Protein AF-A0A428JRS3-F1 (afdb_monomer)

Sequence (156 aa):
MFLLGVPNDGSFLEQNSHLTSLILRKINLWPTRAISGLIDKRSNGIKDLRHARLVDADWQSEHADDLFPPRTVVPPLPGVRYHILVGSLLKSATSALHDYFGDGLVGAGSARGRVFQDPASPPELLISTHVYAKLHHGTLLSSPEVYQYLRERIGV

Mean predicted aligned error: 10.74 Å

Radius of gyration: 16.76 Å; Cα contacts (8 Å, |Δi|>4): 231; chains: 1; bounding box: 44×31×41 Å

Structure (mmCIF, N/CA/C/O backbone):
data_AF-A0A428JRS3-F1
#
_entry.id   AF-A0A428JRS3-F1
#
loop_
_atom_site.group_PDB
_atom_site.id
_atom_site.type_symbol
_atom_site.label_atom_id
_atom_site.label_alt_id
_atom_site.label_comp_id
_atom_site.label_asym_id
_atom_site.label_entity_id
_atom_site.label_seq_id
_atom_site.pdbx_PDB_ins_code
_atom_site.Cartn_x
_atom_site.Cartn_y
_atom_site.Cartn_z
_atom_site.occupancy
_atom_site.B_iso_or_equiv
_atom_site.auth_seq_id
_atom_site.auth_comp_id
_atom_site.auth_asym_id
_atom_site.auth_atom_id
_atom_site.pdbx_PDB_model_num
ATOM 1 N N . MET A 1 1 ? -9.680 -6.117 -3.776 1.00 92.62 1 MET A N 1
ATOM 2 C CA . MET A 1 1 ? -8.301 -6.271 -3.273 1.00 92.62 1 MET A CA 1
ATOM 3 C C . MET A 1 1 ? -8.080 -5.314 -2.114 1.00 92.62 1 MET A C 1
ATOM 5 O O . MET A 1 1 ? -8.454 -4.152 -2.229 1.00 92.62 1 MET A O 1
ATOM 9 N N . PHE A 1 2 ? -7.510 -5.795 -1.010 1.00 93.06 2 PHE A N 1
ATOM 10 C CA . PHE A 1 2 ? -7.194 -4.983 0.168 1.00 93.06 2 PHE A CA 1
ATOM 11 C C . PHE A 1 2 ? -5.678 -4.914 0.344 1.00 93.06 2 PHE A C 1
ATOM 13 O O . PHE A 1 2 ? -5.014 -5.946 0.320 1.00 93.06 2 PHE A O 1
ATOM 20 N N . LEU A 1 3 ? -5.148 -3.705 0.511 1.00 90.94 3 LEU A N 1
ATOM 21 C CA . LEU A 1 3 ? -3.736 -3.436 0.757 1.00 90.94 3 LEU A CA 1
ATOM 22 C C . LEU A 1 3 ? -3.636 -2.793 2.134 1.00 90.94 3 LEU A C 1
ATOM 24 O O . LEU A 1 3 ? -4.068 -1.658 2.316 1.00 90.94 3 LEU A O 1
ATOM 28 N N . LEU A 1 4 ? -3.108 -3.533 3.105 1.00 88.12 4 LEU A N 1
ATOM 29 C CA . LEU A 1 4 ? -3.056 -3.119 4.504 1.00 88.12 4 LEU A CA 1
ATOM 30 C C . LEU A 1 4 ? -1.606 -2.859 4.915 1.00 88.12 4 LEU A C 1
ATOM 32 O O . LEU A 1 4 ? -0.818 -3.795 5.001 1.00 88.12 4 LEU A O 1
ATOM 36 N N . GLY A 1 5 ? -1.246 -1.588 5.115 1.00 78.56 5 GLY A N 1
ATOM 37 C CA . GLY A 1 5 ? 0.120 -1.197 5.489 1.00 78.56 5 GLY A CA 1
ATOM 38 C C . GLY A 1 5 ? 1.192 -1.554 4.447 1.00 78.56 5 GLY A C 1
ATOM 39 O O . GLY A 1 5 ? 2.359 -1.698 4.796 1.00 78.56 5 GLY A O 1
ATOM 40 N N . VAL A 1 6 ? 0.815 -1.734 3.177 1.00 82.44 6 VAL A N 1
ATOM 41 C CA . VAL A 1 6 ? 1.735 -2.157 2.107 1.00 82.44 6 VAL A CA 1
ATOM 42 C C . VAL A 1 6 ? 2.614 -0.979 1.664 1.00 82.44 6 VAL A C 1
ATOM 44 O O . VAL A 1 6 ? 2.064 0.073 1.345 1.00 82.44 6 VAL A O 1
ATOM 47 N N . PRO A 1 7 ? 3.952 -1.122 1.581 1.00 78.19 7 PRO A N 1
ATOM 48 C CA . PRO A 1 7 ? 4.846 -0.092 1.048 1.00 78.19 7 PRO A CA 1
ATOM 49 C C . PRO A 1 7 ? 4.781 -0.023 -0.484 1.00 78.19 7 PRO A C 1
ATOM 51 O O . PRO A 1 7 ? 5.713 -0.436 -1.169 1.00 78.19 7 PRO A O 1
ATOM 54 N N . ASN A 1 8 ? 3.681 0.500 -1.031 1.00 82.50 8 ASN A N 1
ATOM 55 C CA . ASN A 1 8 ? 3.414 0.506 -2.474 1.00 82.50 8 ASN A CA 1
ATOM 56 C C . ASN A 1 8 ? 4.454 1.282 -3.303 1.00 82.50 8 ASN A C 1
ATOM 58 O O . ASN A 1 8 ? 4.622 0.986 -4.481 1.00 82.50 8 ASN A O 1
ATOM 62 N N . ASP A 1 9 ? 5.175 2.243 -2.715 1.00 77.50 9 ASP A N 1
ATOM 63 C CA . ASP A 1 9 ? 6.304 2.914 -3.378 1.00 77.50 9 ASP A CA 1
ATOM 64 C C . ASP A 1 9 ? 7.679 2.525 -2.813 1.00 77.50 9 ASP A C 1
ATOM 66 O O . ASP A 1 9 ? 8.679 3.146 -3.175 1.00 77.50 9 ASP A O 1
ATOM 70 N N . GLY A 1 10 ? 7.737 1.510 -1.954 1.00 74.56 10 GLY A N 1
ATOM 71 C CA . GLY A 1 10 ? 8.948 1.062 -1.277 1.00 74.56 10 GLY A CA 1
ATOM 72 C C . GLY A 1 10 ? 9.006 1.484 0.192 1.00 74.56 10 GLY A C 1
ATOM 73 O O . GLY A 1 10 ? 8.335 2.414 0.648 1.00 74.56 10 GLY A O 1
ATOM 74 N N . SER A 1 11 ? 9.790 0.757 0.974 1.00 68.56 11 SER A N 1
ATOM 75 C CA . SER A 1 11 ? 9.943 0.963 2.406 1.00 68.56 11 SER A CA 1
ATOM 76 C C . SER A 1 11 ? 11.026 1.996 2.670 1.00 68.56 11 SER A C 1
ATOM 78 O O . SER A 1 11 ? 12.214 1.770 2.432 1.00 68.56 11 SER A O 1
ATOM 80 N N . PHE A 1 12 ? 10.607 3.128 3.228 1.00 61.31 12 PHE A N 1
ATOM 81 C CA . PHE A 1 12 ? 11.508 4.199 3.628 1.00 61.31 12 PHE A CA 1
ATOM 82 C C . PHE A 1 12 ? 12.587 3.719 4.626 1.00 61.31 12 PHE A C 1
ATOM 84 O O . PHE A 1 12 ? 13.720 4.204 4.607 1.00 61.31 12 PHE A O 1
ATOM 91 N N . LEU A 1 13 ? 12.265 2.729 5.468 1.00 57.12 13 LEU A N 1
ATOM 92 C CA . LEU A 1 13 ? 13.192 2.183 6.460 1.00 57.12 13 LEU A CA 1
ATOM 93 C C . LEU A 1 13 ? 14.360 1.416 5.849 1.00 57.12 13 LEU A C 1
ATOM 95 O O . LEU A 1 13 ? 15.500 1.603 6.271 1.00 57.12 13 LEU A O 1
ATOM 99 N N . GLU A 1 14 ? 14.102 0.607 4.827 1.00 58.62 14 GLU A N 1
ATOM 100 C CA . GLU A 1 14 ? 15.172 -0.080 4.095 1.00 58.62 14 GLU A CA 1
ATOM 101 C C . GLU A 1 14 ? 16.060 0.910 3.335 1.00 58.62 14 GLU A C 1
ATOM 103 O O . GLU A 1 14 ? 17.253 0.684 3.161 1.00 58.62 14 GLU A O 1
ATOM 108 N N . GLN A 1 15 ? 15.498 2.043 2.905 1.00 61.91 15 GLN A N 1
ATOM 109 C CA . GLN A 1 15 ? 16.274 3.108 2.274 1.00 61.91 15 GLN A CA 1
ATOM 110 C C . GLN A 1 15 ? 17.147 3.879 3.278 1.00 61.91 15 GLN A C 1
ATOM 112 O O . GLN A 1 15 ? 18.119 4.506 2.862 1.00 61.91 15 GLN A O 1
ATOM 117 N N . ASN A 1 16 ? 16.832 3.832 4.582 1.00 59.31 16 ASN A N 1
ATOM 118 C CA . ASN A 1 16 ? 17.461 4.662 5.612 1.00 59.31 16 ASN A CA 1
ATOM 119 C C . ASN A 1 16 ? 17.800 3.863 6.879 1.00 59.31 16 ASN A C 1
ATOM 121 O O . ASN A 1 16 ? 17.067 3.876 7.875 1.00 59.31 16 ASN A O 1
ATOM 125 N N . SER A 1 17 ? 18.984 3.245 6.889 1.00 58.44 17 SER A N 1
ATOM 126 C CA . SER A 1 17 ? 19.494 2.442 8.013 1.00 58.44 17 SER A CA 1
ATOM 127 C C . SER A 1 17 ? 19.529 3.203 9.349 1.00 58.44 17 SER A C 1
ATOM 129 O O . SER A 1 17 ? 19.297 2.618 10.409 1.00 58.44 17 SER A O 1
ATOM 131 N N . HIS A 1 18 ? 19.752 4.523 9.317 1.00 55.56 18 HIS A N 1
ATOM 132 C CA . HIS A 1 18 ? 19.740 5.364 10.517 1.00 55.56 18 HIS A CA 1
ATOM 133 C C . HIS A 1 18 ? 18.341 5.464 11.149 1.00 55.56 18 HIS A C 1
ATOM 135 O O . HIS A 1 18 ? 18.200 5.327 12.366 1.00 55.56 18 HIS A O 1
ATOM 141 N N . LEU A 1 19 ? 17.289 5.631 10.337 1.00 55.81 19 LEU A N 1
ATOM 142 C CA . LEU A 1 19 ? 15.915 5.654 10.842 1.00 55.81 19 LEU A CA 1
ATOM 143 C C . LEU A 1 19 ? 15.480 4.264 11.318 1.00 55.81 19 LEU A C 1
ATOM 145 O O . LEU A 1 19 ? 14.852 4.153 12.369 1.00 55.81 19 LEU A O 1
ATOM 149 N N . THR A 1 20 ? 15.888 3.205 10.614 1.00 55.47 20 THR A N 1
ATOM 150 C CA . THR A 1 20 ? 15.665 1.816 11.047 1.00 55.47 20 THR A CA 1
ATOM 151 C C . THR A 1 20 ? 16.211 1.567 12.450 1.00 55.47 20 THR A C 1
ATOM 153 O O . THR A 1 20 ? 15.497 1.040 13.303 1.00 55.47 20 THR A O 1
ATOM 156 N N . SER A 1 21 ? 17.435 2.020 12.734 1.00 56.22 21 SER A N 1
ATOM 157 C CA . SER A 1 21 ? 18.031 1.933 14.073 1.00 56.22 21 SER A CA 1
ATOM 158 C C . SER A 1 21 ? 17.220 2.699 15.129 1.00 56.22 21 SER A C 1
ATOM 160 O O . SER A 1 21 ? 16.975 2.181 16.219 1.00 56.22 21 SER A O 1
ATOM 162 N N . LEU A 1 22 ? 16.738 3.905 14.807 1.00 54.28 22 LEU A N 1
ATOM 163 C CA . LEU A 1 22 ? 15.906 4.707 15.714 1.00 54.28 22 LEU A CA 1
ATOM 164 C C . LEU A 1 22 ? 14.547 4.058 16.004 1.00 54.28 22 LEU A C 1
ATOM 166 O O . LEU A 1 22 ? 14.088 4.075 17.146 1.00 54.28 22 LEU A O 1
ATOM 170 N N . ILE A 1 23 ? 13.914 3.461 14.995 1.00 52.75 23 ILE A N 1
ATOM 171 C CA . ILE A 1 23 ? 12.623 2.788 15.149 1.00 52.75 23 ILE A CA 1
ATOM 172 C C . ILE A 1 23 ? 12.782 1.483 15.923 1.00 52.75 23 ILE A C 1
ATOM 174 O O . ILE A 1 23 ? 12.051 1.277 16.884 1.00 52.75 23 ILE A O 1
ATOM 178 N N . LEU A 1 24 ? 13.780 0.653 15.614 1.00 54.75 24 LEU A N 1
ATOM 179 C CA . LEU A 1 24 ? 14.066 -0.564 16.386 1.00 54.75 24 LEU A CA 1
ATOM 180 C C . LEU A 1 24 ? 14.343 -0.269 17.866 1.00 54.75 24 LEU A C 1
ATOM 182 O O . LEU A 1 24 ? 13.911 -1.021 18.735 1.00 54.75 24 LEU A O 1
ATOM 186 N N . ARG A 1 25 ? 15.005 0.855 18.171 1.00 51.47 25 ARG A N 1
ATOM 187 C CA . ARG A 1 25 ? 15.195 1.332 19.552 1.00 51.47 25 ARG A CA 1
ATOM 188 C C . ARG A 1 25 ? 13.894 1.786 20.217 1.00 51.47 25 ARG A C 1
ATOM 190 O O . ARG A 1 25 ? 13.788 1.718 21.436 1.00 51.47 25 ARG A O 1
ATOM 197 N N . LYS A 1 26 ? 12.919 2.261 19.439 1.00 47.44 26 LYS A N 1
ATOM 198 C CA . LYS A 1 26 ? 11.614 2.726 19.928 1.00 47.44 26 LYS A CA 1
ATOM 199 C C . LYS A 1 26 ? 10.611 1.580 20.097 1.00 47.44 26 LYS A C 1
ATOM 201 O O . LYS A 1 26 ? 9.823 1.610 21.035 1.00 47.44 26 LYS A O 1
ATOM 206 N N . ILE A 1 27 ? 10.678 0.550 19.249 1.00 47.59 27 ILE A N 1
ATOM 207 C CA . ILE A 1 27 ? 9.900 -0.698 19.344 1.00 47.59 27 ILE A CA 1
ATOM 208 C C . ILE A 1 27 ? 10.614 -1.685 20.290 1.00 47.59 27 ILE A C 1
ATOM 210 O O . ILE A 1 27 ? 10.762 -2.858 19.973 1.00 47.59 27 ILE A O 1
ATOM 214 N N . ASN A 1 28 ? 11.126 -1.218 21.433 1.00 41.75 28 ASN A N 1
ATOM 215 C CA . ASN A 1 28 ? 11.955 -2.016 22.339 1.00 41.75 28 ASN A CA 1
ATOM 216 C C . ASN A 1 28 ? 11.170 -3.187 22.975 1.00 41.75 28 ASN A C 1
ATOM 218 O O . ASN A 1 28 ? 10.729 -3.110 24.118 1.00 41.75 28 ASN A O 1
ATOM 222 N N . LEU A 1 29 ? 11.011 -4.280 22.228 1.00 43.56 29 LEU A N 1
ATOM 223 C CA . LEU A 1 29 ? 10.760 -5.621 22.734 1.00 43.56 29 LEU A CA 1
ATOM 224 C C . LEU A 1 29 ? 12.136 -6.211 23.064 1.00 43.56 29 LEU A C 1
ATOM 226 O O . LEU A 1 29 ? 12.962 -6.458 22.186 1.00 43.56 29 LEU A O 1
ATOM 230 N N . TRP A 1 30 ? 12.419 -6.349 24.353 1.00 39.19 30 TRP A N 1
ATOM 231 C CA . TRP A 1 30 ? 13.664 -6.928 24.857 1.00 39.19 30 TRP A CA 1
ATOM 232 C C . TRP A 1 30 ? 13.757 -8.440 24.530 1.00 39.19 30 TRP A C 1
ATOM 234 O O . TRP A 1 30 ? 12.708 -9.088 24.544 1.00 39.19 30 TRP A O 1
ATOM 244 N N . PRO A 1 31 ? 14.958 -9.036 24.286 1.00 52.47 31 PRO A N 1
ATOM 245 C CA . PRO A 1 31 ? 16.311 -8.465 24.311 1.00 52.47 31 PRO A CA 1
ATOM 246 C C . PRO A 1 31 ? 16.951 -8.286 22.916 1.00 52.47 31 PRO A C 1
ATOM 248 O O . PRO A 1 31 ? 17.236 -9.234 22.183 1.00 52.47 31 PRO A O 1
ATOM 251 N N . THR A 1 32 ? 17.312 -7.046 22.596 1.00 49.66 32 THR A N 1
ATOM 252 C CA . THR A 1 32 ? 17.875 -6.560 21.322 1.00 49.66 32 THR A CA 1
ATOM 253 C C . THR A 1 32 ? 19.413 -6.593 21.269 1.00 49.66 32 THR A C 1
ATOM 255 O O . THR A 1 32 ? 20.073 -5.571 21.100 1.00 49.66 32 THR A O 1
ATOM 258 N N . ARG A 1 33 ? 20.021 -7.785 21.367 1.00 44.28 33 ARG A N 1
ATOM 259 C CA . ARG A 1 33 ? 21.446 -7.983 20.985 1.00 44.28 33 ARG A CA 1
ATOM 260 C C . ARG A 1 33 ? 21.670 -9.032 19.895 1.00 44.28 33 ARG A C 1
ATOM 262 O O . ARG A 1 33 ? 22.660 -8.946 19.183 1.00 44.28 33 ARG A O 1
ATOM 269 N N . ALA A 1 34 ? 20.733 -9.957 19.694 1.00 45.00 34 ALA A N 1
ATOM 270 C CA . ALA A 1 34 ? 20.837 -10.983 18.651 1.00 45.00 34 ALA A CA 1
ATOM 271 C C . ALA A 1 34 ? 20.351 -10.518 17.258 1.00 45.00 34 ALA A C 1
ATOM 273 O O . ALA A 1 34 ? 20.567 -11.211 16.270 1.00 45.00 34 ALA A O 1
ATOM 274 N N . ILE A 1 35 ? 19.701 -9.350 17.161 1.00 45.84 35 ILE A N 1
ATOM 275 C CA . ILE A 1 35 ? 18.981 -8.930 15.946 1.00 45.84 35 ILE A CA 1
ATOM 276 C C . ILE A 1 35 ? 19.839 -8.054 15.016 1.00 45.84 35 ILE A C 1
ATOM 278 O O . ILE A 1 35 ? 19.621 -8.085 13.809 1.00 45.84 35 ILE A O 1
ATOM 282 N N . SER A 1 36 ? 20.857 -7.326 15.504 1.00 40.06 36 SER A N 1
ATOM 283 C CA . SER A 1 36 ? 21.643 -6.450 14.609 1.00 40.06 36 SER A CA 1
ATOM 284 C C . SER A 1 36 ? 22.416 -7.238 13.546 1.00 40.06 36 SER A C 1
ATOM 286 O O . SER A 1 36 ? 22.451 -6.819 12.399 1.00 40.06 36 SER A O 1
ATOM 288 N N . GLY A 1 37 ? 22.934 -8.424 13.888 1.00 40.19 37 GLY A N 1
ATOM 289 C CA . GLY A 1 37 ? 23.572 -9.333 12.926 1.00 40.19 37 GLY A CA 1
ATOM 290 C C . GLY A 1 37 ? 22.597 -10.079 12.003 1.00 40.19 37 GLY A C 1
ATOM 291 O O . GLY A 1 37 ? 23.027 -10.687 11.025 1.00 40.19 37 GLY A O 1
ATOM 292 N N . LEU A 1 38 ? 21.291 -10.041 12.296 1.00 45.03 38 LEU A N 1
ATOM 293 C CA . LEU A 1 38 ? 20.233 -10.626 11.464 1.00 45.03 38 LEU A CA 1
ATOM 294 C C . LEU A 1 38 ? 19.670 -9.607 10.457 1.00 45.03 38 LEU A C 1
ATOM 296 O O . LEU A 1 38 ? 19.214 -9.994 9.385 1.00 45.03 38 LEU A O 1
ATOM 300 N N . ILE A 1 39 ? 19.754 -8.308 10.765 1.00 44.41 39 ILE A N 1
ATOM 301 C CA . ILE A 1 39 ? 19.310 -7.211 9.888 1.00 44.41 39 ILE A CA 1
ATOM 302 C C . ILE A 1 39 ? 20.157 -7.122 8.609 1.00 44.41 39 ILE A C 1
ATOM 304 O O . ILE A 1 39 ? 19.590 -6.905 7.542 1.00 44.41 39 ILE A O 1
ATOM 308 N N . ASP A 1 40 ? 21.466 -7.376 8.686 1.00 43.19 40 ASP A N 1
ATOM 309 C CA . ASP A 1 40 ? 22.348 -7.418 7.504 1.00 43.19 40 ASP A CA 1
ATOM 310 C C . ASP A 1 40 ? 22.204 -8.725 6.696 1.00 43.19 40 ASP A C 1
ATOM 312 O O . ASP A 1 40 ? 22.618 -8.809 5.540 1.00 43.19 40 ASP A O 1
ATOM 316 N N . LYS A 1 41 ? 21.555 -9.743 7.280 1.00 43.75 41 LYS A N 1
ATOM 317 C CA . LYS A 1 41 ? 21.210 -11.030 6.651 1.00 43.75 41 LYS A CA 1
ATOM 318 C C . LYS A 1 41 ? 19.737 -11.096 6.230 1.00 43.75 41 LYS A C 1
ATOM 320 O O . LYS A 1 41 ? 19.119 -12.160 6.273 1.00 43.75 41 LYS A O 1
ATOM 325 N N . ARG A 1 42 ? 19.141 -9.971 5.835 1.00 52.69 42 ARG A N 1
ATOM 326 C CA . ARG A 1 42 ? 17.783 -9.977 5.275 1.00 52.69 42 ARG A CA 1
ATOM 327 C C . ARG A 1 42 ? 17.746 -10.794 3.979 1.00 52.69 42 ARG A C 1
ATOM 329 O O . ARG A 1 42 ? 18.620 -10.654 3.120 1.00 52.69 42 ARG A O 1
ATOM 336 N N . SER A 1 43 ? 16.733 -11.654 3.860 1.00 51.38 43 SER A N 1
ATOM 337 C CA . SER A 1 43 ? 16.450 -12.422 2.644 1.00 51.38 43 SER A CA 1
ATOM 338 C C . SER A 1 43 ? 16.203 -11.481 1.460 1.00 51.38 43 SER A C 1
ATOM 340 O O . SER A 1 43 ? 15.821 -10.322 1.649 1.00 51.38 43 SER A O 1
ATOM 342 N N . ASN A 1 44 ? 16.381 -11.976 0.230 1.00 53.12 44 ASN A N 1
ATOM 343 C CA . ASN A 1 44 ? 16.131 -11.193 -0.988 1.00 53.12 44 ASN A CA 1
ATOM 344 C C . ASN A 1 44 ? 14.738 -10.529 -0.987 1.00 53.12 44 ASN A C 1
ATOM 346 O O . ASN A 1 44 ? 14.610 -9.405 -1.456 1.00 53.12 44 ASN A O 1
ATOM 350 N N . GLY A 1 45 ? 13.733 -11.159 -0.362 1.00 51.56 45 GLY A N 1
ATOM 351 C CA . GLY A 1 45 ? 12.369 -10.627 -0.264 1.00 51.56 45 GLY A CA 1
ATOM 352 C C . GLY A 1 45 ? 12.188 -9.403 0.643 1.00 51.56 45 GLY A C 1
ATOM 353 O O . GLY A 1 45 ? 11.221 -8.677 0.473 1.00 51.56 45 GLY A O 1
ATOM 354 N N . ILE A 1 46 ? 13.087 -9.125 1.595 1.00 55.03 46 ILE A N 1
ATOM 355 C CA . ILE A 1 46 ? 13.007 -7.878 2.381 1.00 55.03 46 ILE A CA 1
ATOM 356 C C . ILE A 1 46 ? 13.799 -6.751 1.697 1.00 55.03 46 ILE A C 1
ATOM 358 O O . ILE A 1 46 ? 13.376 -5.597 1.737 1.00 55.03 46 ILE A O 1
ATOM 362 N N . LYS A 1 47 ? 14.898 -7.087 1.001 1.00 57.31 47 LYS A N 1
ATOM 363 C CA . LYS A 1 47 ? 15.612 -6.137 0.125 1.00 57.31 47 LYS A CA 1
ATOM 364 C C . LYS A 1 47 ? 14.716 -5.637 -1.015 1.00 57.31 47 LYS A C 1
ATOM 366 O O . LYS A 1 47 ? 14.801 -4.469 -1.380 1.00 57.31 47 LYS A O 1
ATOM 371 N N . ASP A 1 48 ? 13.822 -6.494 -1.504 1.00 64.75 48 ASP A N 1
ATOM 372 C CA . ASP A 1 48 ? 12.786 -6.176 -2.495 1.00 64.75 48 ASP A CA 1
ATOM 373 C C . ASP A 1 48 ? 11.909 -4.981 -2.103 1.00 64.75 48 ASP A C 1
ATOM 375 O O . ASP A 1 48 ? 11.741 -4.003 -2.842 1.00 64.75 48 ASP A O 1
ATOM 379 N N . LEU A 1 49 ? 11.436 -4.994 -0.856 1.00 66.50 49 LEU A N 1
ATOM 380 C CA . LEU A 1 49 ? 10.519 -3.978 -0.355 1.00 66.50 49 LEU A CA 1
ATOM 381 C C . LEU A 1 49 ? 11.144 -2.584 -0.316 1.00 66.50 49 LEU A C 1
ATOM 383 O O . LEU A 1 49 ? 10.406 -1.614 -0.191 1.00 66.50 49 LEU A O 1
ATOM 387 N N . ARG A 1 50 ? 12.472 -2.443 -0.431 1.00 70.88 50 ARG A N 1
ATOM 388 C CA . ARG A 1 50 ? 13.156 -1.144 -0.425 1.00 70.88 50 ARG A CA 1
ATOM 389 C C . ARG A 1 50 ? 12.710 -0.246 -1.572 1.00 70.88 50 ARG A C 1
ATOM 391 O O . ARG A 1 50 ? 12.499 0.944 -1.349 1.00 70.88 50 ARG A O 1
ATOM 398 N N . HIS A 1 51 ? 12.569 -0.796 -2.773 1.00 74.31 51 HIS A N 1
ATOM 399 C CA . HIS A 1 51 ? 12.322 -0.011 -3.988 1.00 74.31 51 HIS A CA 1
ATOM 400 C C . HIS A 1 51 ? 10.971 -0.317 -4.646 1.00 74.31 51 HIS A C 1
ATOM 402 O O . HIS A 1 51 ? 10.581 0.411 -5.562 1.00 74.31 51 HIS A O 1
ATOM 408 N N . ALA A 1 52 ? 10.252 -1.334 -4.144 1.00 81.25 52 ALA A N 1
ATOM 409 C CA . ALA A 1 52 ? 8.999 -1.832 -4.712 1.00 81.25 52 ALA A CA 1
ATOM 410 C C . ALA A 1 52 ? 9.155 -2.157 -6.208 1.00 81.25 52 ALA A C 1
ATOM 412 O O . ALA A 1 52 ? 8.462 -1.594 -7.057 1.00 81.25 52 ALA A O 1
ATOM 413 N N . ARG A 1 53 ? 10.119 -3.031 -6.528 1.00 86.06 53 ARG A N 1
ATOM 414 C CA . ARG A 1 53 ? 10.343 -3.506 -7.898 1.00 86.06 53 ARG A CA 1
ATOM 415 C C . ARG A 1 53 ? 9.303 -4.559 -8.237 1.00 86.06 53 ARG A C 1
ATOM 417 O O . ARG A 1 53 ? 9.161 -5.542 -7.524 1.00 86.06 53 ARG A O 1
ATOM 424 N N . LEU A 1 54 ? 8.585 -4.354 -9.334 1.00 85.88 54 LEU A N 1
ATOM 425 C CA . LEU A 1 54 ? 7.469 -5.225 -9.719 1.00 85.88 54 LEU A CA 1
ATOM 426 C C . LEU A 1 54 ? 7.751 -6.042 -10.984 1.00 85.88 54 LEU A C 1
ATOM 428 O O . LEU A 1 54 ? 6.964 -6.922 -11.321 1.00 85.88 54 LEU A O 1
ATOM 432 N N . VAL A 1 55 ? 8.852 -5.754 -11.684 1.00 89.56 55 VAL A N 1
ATOM 433 C CA . VAL A 1 55 ? 9.241 -6.430 -12.928 1.00 89.56 55 VAL A CA 1
ATOM 434 C C . VAL A 1 55 ? 10.701 -6.865 -12.875 1.00 89.56 55 VAL A C 1
ATOM 436 O O . VAL A 1 55 ? 11.546 -6.137 -12.356 1.00 89.56 55 VAL A O 1
ATOM 439 N N . ASP A 1 56 ? 11.008 -8.026 -13.457 1.00 87.56 56 ASP A N 1
ATOM 440 C CA . ASP A 1 56 ? 12.349 -8.636 -13.443 1.00 87.56 56 ASP A CA 1
ATOM 441 C C . ASP A 1 56 ? 13.437 -7.727 -14.036 1.00 87.56 56 ASP A C 1
ATOM 443 O O . ASP A 1 56 ? 14.564 -7.701 -13.546 1.00 87.56 56 ASP A O 1
ATOM 447 N N . ALA A 1 57 ? 13.098 -6.934 -15.056 1.00 89.38 57 ALA A N 1
ATOM 448 C CA . ALA A 1 57 ? 14.039 -6.024 -15.709 1.00 89.38 57 ALA A CA 1
ATOM 449 C C . ALA A 1 57 ? 14.629 -4.977 -14.745 1.00 89.38 57 ALA A C 1
ATOM 451 O O . ALA A 1 57 ? 15.815 -4.663 -14.830 1.00 89.38 57 ALA A O 1
ATOM 452 N N . ASP A 1 58 ? 13.841 -4.487 -13.782 1.00 89.00 58 ASP A N 1
ATOM 453 C CA . ASP A 1 58 ? 14.307 -3.495 -12.804 1.00 89.00 58 ASP A CA 1
ATOM 454 C C . ASP A 1 58 ? 15.368 -4.082 -11.855 1.00 89.00 58 ASP A C 1
ATOM 456 O O . ASP A 1 58 ? 16.175 -3.348 -11.285 1.00 89.00 58 ASP A O 1
ATOM 460 N N . TRP A 1 59 ? 15.377 -5.407 -11.680 1.00 84.81 59 TRP A N 1
ATOM 461 C CA . TRP A 1 59 ? 16.361 -6.123 -10.869 1.00 84.81 59 TRP A CA 1
ATOM 462 C C . TRP A 1 59 ? 17.667 -6.393 -11.598 1.00 84.81 59 TRP A C 1
ATOM 464 O O . TRP A 1 59 ? 18.714 -6.461 -10.964 1.00 84.81 59 TRP A O 1
ATOM 474 N N . GLN A 1 60 ? 17.588 -6.584 -12.912 1.00 87.81 60 GLN A N 1
ATOM 475 C CA . GLN A 1 60 ? 18.730 -6.898 -13.770 1.00 87.81 60 GLN A CA 1
ATOM 476 C C . GLN A 1 60 ? 19.418 -5.640 -14.314 1.00 87.81 60 GLN A C 1
ATOM 478 O O . GLN A 1 60 ? 20.459 -5.741 -14.957 1.00 87.81 60 GLN A O 1
ATOM 483 N N . SER A 1 61 ? 18.839 -4.464 -14.067 1.00 87.56 61 SER A N 1
ATOM 484 C CA . SER A 1 61 ? 19.414 -3.177 -14.440 1.00 87.56 61 SER A CA 1
ATOM 485 C C . SER A 1 61 ? 20.803 -2.983 -13.827 1.00 87.56 61 SER A C 1
ATOM 487 O O . SER A 1 61 ? 21.006 -3.222 -12.639 1.00 87.56 61 SER A O 1
ATOM 489 N N . GLU A 1 62 ? 21.744 -2.453 -14.610 1.00 88.06 62 GLU A N 1
ATOM 490 C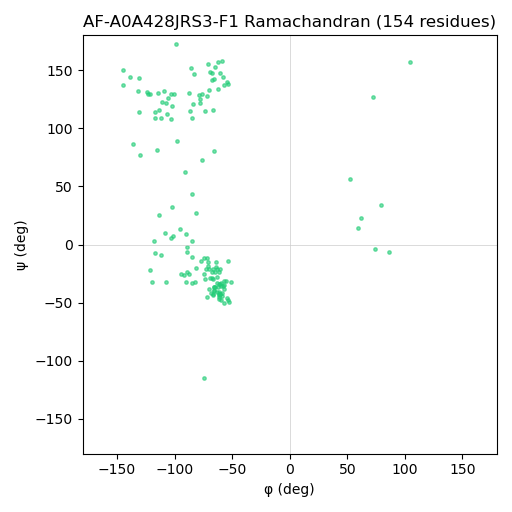 CA . GLU A 1 62 ? 23.080 -2.062 -14.128 1.00 88.06 62 GLU A CA 1
ATOM 491 C C . GLU A 1 62 ? 23.010 -0.978 -13.034 1.00 88.06 62 GLU A C 1
ATOM 493 O O . GLU A 1 62 ? 23.915 -0.850 -12.215 1.00 88.06 62 GLU A O 1
ATOM 498 N N . HIS A 1 63 ? 21.893 -0.247 -12.980 1.00 85.81 63 HIS A N 1
ATOM 499 C CA . HIS A 1 63 ? 21.590 0.805 -12.007 1.00 85.81 63 HIS A CA 1
ATOM 500 C C . HIS A 1 63 ? 20.770 0.304 -10.809 1.00 85.81 63 HIS A C 1
ATOM 502 O O . HIS A 1 63 ? 20.191 1.096 -10.063 1.00 85.81 63 HIS A O 1
ATOM 508 N N . ALA A 1 64 ? 20.653 -1.015 -10.624 1.00 80.31 64 ALA A N 1
ATOM 509 C CA . ALA A 1 64 ? 19.820 -1.591 -9.575 1.00 80.31 64 ALA A CA 1
ATOM 510 C C . ALA A 1 64 ? 20.307 -1.258 -8.149 1.00 80.31 64 ALA A C 1
ATOM 512 O O . ALA A 1 64 ? 19.498 -1.248 -7.220 1.00 80.31 64 ALA A O 1
ATOM 513 N N . ASP A 1 65 ? 21.583 -0.947 -7.953 1.00 77.81 65 ASP A N 1
ATOM 514 C CA . ASP A 1 65 ? 22.125 -0.611 -6.628 1.00 77.81 65 ASP A CA 1
ATOM 515 C C . ASP A 1 65 ? 22.319 0.900 -6.410 1.00 77.81 65 ASP A C 1
ATOM 517 O O . ASP A 1 65 ? 22.843 1.320 -5.374 1.00 77.81 65 ASP A O 1
ATOM 521 N N . ASP A 1 66 ? 21.856 1.732 -7.351 1.00 80.00 66 ASP A N 1
ATOM 522 C CA . ASP A 1 66 ? 21.906 3.187 -7.222 1.00 80.00 66 ASP A CA 1
ATOM 523 C C . ASP A 1 66 ? 21.066 3.676 -6.032 1.00 80.00 66 ASP A C 1
ATOM 525 O O . ASP A 1 66 ? 20.114 3.035 -5.584 1.00 80.00 66 ASP A O 1
ATOM 529 N N . LEU A 1 67 ? 21.386 4.869 -5.517 1.00 70.31 67 LEU A N 1
ATOM 530 C CA . LEU A 1 67 ? 20.650 5.461 -4.391 1.00 70.31 67 LEU A CA 1
ATOM 531 C C . LEU A 1 67 ? 19.160 5.684 -4.720 1.00 70.31 67 LEU A C 1
ATOM 533 O O . LEU A 1 67 ? 18.300 5.533 -3.849 1.00 70.31 67 LEU A O 1
ATOM 537 N N . PHE A 1 68 ? 18.869 6.010 -5.982 1.00 72.75 68 PHE A N 1
ATOM 538 C CA . PHE A 1 68 ? 17.525 6.164 -6.538 1.00 72.75 68 PHE A CA 1
ATOM 539 C C . PHE A 1 68 ? 17.425 5.354 -7.833 1.00 72.75 68 PHE A C 1
ATOM 541 O O . PHE A 1 68 ? 17.521 5.927 -8.920 1.00 72.75 68 PHE A O 1
ATOM 548 N N . PRO A 1 69 ? 17.273 4.024 -7.739 1.00 80.19 69 PRO A N 1
ATOM 549 C CA . PRO A 1 69 ? 17.288 3.191 -8.923 1.00 80.19 69 PRO A CA 1
ATOM 550 C C . PRO A 1 69 ? 16.043 3.487 -9.773 1.00 80.19 69 PRO A C 1
ATOM 552 O O . PRO A 1 69 ? 14.954 3.701 -9.217 1.00 80.19 69 PRO A O 1
ATOM 555 N N . PRO A 1 70 ? 16.171 3.499 -11.110 1.00 80.31 70 PRO A N 1
ATOM 556 C CA . PRO A 1 70 ? 15.014 3.606 -11.983 1.00 80.31 70 PRO A CA 1
ATOM 557 C C . PRO A 1 70 ? 14.075 2.420 -11.741 1.00 80.31 70 PRO A C 1
ATOM 559 O O . PRO A 1 70 ? 14.513 1.316 -11.410 1.00 80.31 70 PRO A O 1
ATOM 562 N N . ARG A 1 71 ? 12.771 2.661 -11.892 1.00 84.88 71 ARG A N 1
ATOM 563 C CA . ARG A 1 71 ? 11.752 1.618 -11.764 1.00 84.88 71 ARG A CA 1
ATOM 564 C C . ARG A 1 71 ? 10.678 1.766 -12.825 1.00 84.88 71 ARG A C 1
ATOM 566 O O . ARG A 1 71 ? 10.258 2.884 -13.141 1.00 84.88 71 ARG A O 1
ATOM 573 N N . THR A 1 72 ? 10.193 0.634 -13.302 1.00 89.12 72 THR A N 1
ATOM 574 C CA . THR A 1 72 ? 9.074 0.560 -14.230 1.00 89.12 72 THR A CA 1
ATOM 575 C C . THR A 1 72 ? 7.766 0.740 -13.461 1.00 89.12 72 THR A C 1
ATOM 577 O O . THR A 1 72 ? 7.516 0.080 -12.452 1.00 89.12 72 THR A O 1
ATOM 580 N N . VAL A 1 73 ? 6.909 1.655 -13.917 1.00 86.38 73 VAL A N 1
ATOM 581 C CA . VAL A 1 73 ? 5.573 1.836 -13.332 1.00 86.38 73 VAL A CA 1
ATOM 582 C C . VAL A 1 73 ? 4.653 0.733 -13.850 1.00 86.38 73 VAL A C 1
ATOM 584 O O . VAL A 1 73 ? 4.444 0.620 -15.054 1.00 86.38 73 VAL A O 1
ATOM 587 N N . VAL A 1 74 ? 4.078 -0.054 -12.939 1.00 88.06 74 VAL A N 1
ATOM 588 C CA . VAL A 1 74 ? 3.066 -1.067 -13.267 1.00 88.06 74 VAL A CA 1
ATOM 589 C C . VAL A 1 74 ? 1.684 -0.524 -12.899 1.00 88.06 74 VAL A C 1
ATOM 591 O O . VAL A 1 74 ? 1.459 -0.214 -11.725 1.00 88.06 74 VAL A O 1
ATOM 594 N N . PRO A 1 75 ? 0.758 -0.375 -13.865 1.00 88.25 75 PRO A N 1
ATOM 595 C CA . PRO A 1 75 ? -0.573 0.142 -13.583 1.00 88.25 75 PRO A CA 1
ATOM 596 C C . PRO A 1 75 ? -1.422 -0.877 -12.801 1.00 88.25 75 PRO A C 1
ATOM 598 O O . PRO A 1 75 ? -1.195 -2.087 -12.908 1.00 88.25 75 PRO A O 1
ATOM 601 N N . PRO A 1 76 ? -2.432 -0.427 -12.034 1.00 89.69 76 PRO A N 1
ATOM 602 C CA . PRO A 1 76 ? -3.372 -1.319 -11.376 1.00 89.69 76 PRO A CA 1
ATOM 603 C C . PRO A 1 76 ? -4.197 -2.081 -12.418 1.00 89.69 76 PRO A C 1
ATOM 605 O O . PRO A 1 76 ? -4.428 -1.600 -13.527 1.00 89.69 76 PRO A O 1
ATOM 608 N N . LEU A 1 77 ? -4.671 -3.270 -12.052 1.00 89.94 77 LEU A N 1
ATOM 609 C CA .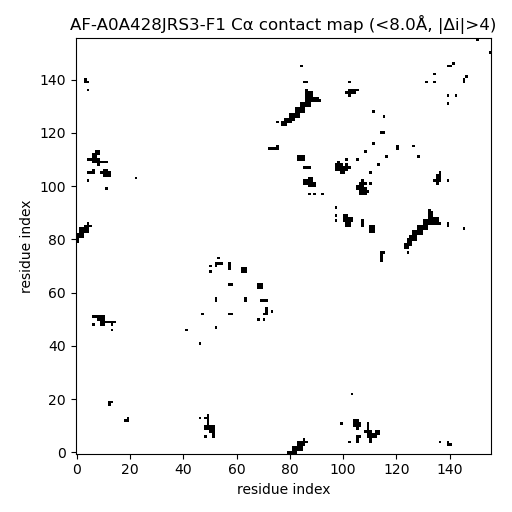 LEU A 1 77 ? -5.454 -4.103 -12.956 1.00 89.94 77 LEU A CA 1
ATOM 610 C C . LEU A 1 77 ? -6.841 -3.483 -13.205 1.00 89.94 77 LEU A C 1
ATOM 612 O O . LEU A 1 77 ? -7.533 -3.140 -12.237 1.00 89.94 77 LEU A O 1
ATOM 616 N N . PRO A 1 78 ? -7.294 -3.396 -14.469 1.00 87.94 78 PRO A N 1
ATOM 617 C CA . PRO A 1 78 ? -8.645 -2.949 -14.792 1.00 87.94 78 PRO A CA 1
ATOM 618 C C . PRO A 1 78 ? -9.717 -3.821 -14.128 1.00 87.94 78 PRO A C 1
ATOM 620 O O . PRO A 1 78 ? -9.562 -5.035 -13.993 1.00 87.94 78 PRO A O 1
ATOM 623 N N . GLY A 1 79 ? -10.821 -3.201 -13.707 1.00 87.81 79 GLY A N 1
ATOM 624 C CA . GLY A 1 79 ? -11.962 -3.899 -13.100 1.00 87.81 79 GLY A CA 1
ATOM 625 C C . GLY A 1 79 ? -11.745 -4.388 -11.662 1.00 87.81 79 GLY A C 1
ATOM 626 O O . GLY A 1 79 ? -12.685 -4.881 -11.036 1.00 87.81 79 GLY A O 1
ATOM 627 N N . VAL A 1 80 ? -10.547 -4.227 -11.093 1.00 91.06 80 VAL A N 1
ATOM 628 C CA . VAL A 1 80 ? -10.283 -4.563 -9.691 1.00 91.06 80 VAL A CA 1
ATOM 629 C C . VAL A 1 80 ? -10.608 -3.367 -8.799 1.00 91.06 80 VAL A C 1
ATOM 631 O O . VAL A 1 80 ? -10.138 -2.252 -9.012 1.00 91.06 80 VAL A O 1
ATOM 634 N N . ARG A 1 81 ? -11.390 -3.610 -7.742 1.00 92.19 81 ARG A N 1
ATOM 635 C CA . ARG A 1 81 ? -11.603 -2.634 -6.667 1.00 92.19 81 ARG A CA 1
ATOM 636 C C . ARG A 1 81 ? -10.469 -2.718 -5.652 1.00 92.19 81 ARG A C 1
ATOM 638 O O . ARG A 1 81 ? -10.269 -3.769 -5.037 1.00 92.19 81 ARG A O 1
ATOM 645 N N . TYR A 1 82 ? -9.758 -1.619 -5.456 1.00 93.50 82 TYR A N 1
ATOM 646 C CA . TYR A 1 82 ? -8.642 -1.495 -4.525 1.00 93.50 82 TYR A CA 1
ATOM 647 C C . TYR A 1 82 ? -9.076 -0.743 -3.267 1.00 93.50 82 TYR A C 1
ATOM 649 O O . TYR A 1 82 ? -9.623 0.354 -3.339 1.00 93.50 82 TYR A O 1
ATOM 657 N N . HIS A 1 83 ? -8.792 -1.317 -2.102 1.00 93.31 83 HIS A N 1
ATOM 658 C CA . HIS A 1 83 ? -8.950 -0.659 -0.810 1.00 93.31 83 HIS A CA 1
ATOM 659 C C . HIS A 1 83 ? -7.580 -0.537 -0.144 1.00 93.31 83 HIS A C 1
ATOM 661 O O . HIS A 1 83 ? -6.968 -1.550 0.192 1.00 93.31 83 HIS A O 1
ATOM 667 N N . ILE A 1 84 ? -7.101 0.691 0.032 1.00 92.19 84 ILE A N 1
ATOM 668 C CA . ILE A 1 84 ? -5.763 0.995 0.544 1.00 92.19 84 ILE A CA 1
ATOM 669 C C . ILE A 1 84 ? -5.909 1.507 1.970 1.00 92.19 84 ILE A C 1
ATOM 671 O O . ILE A 1 84 ? -6.480 2.572 2.198 1.00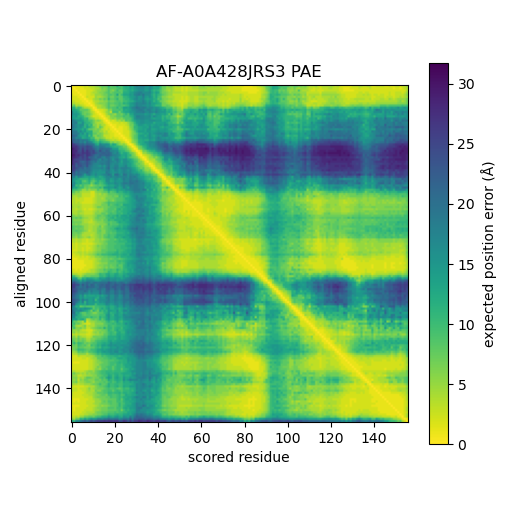 92.19 84 ILE A O 1
ATOM 675 N N . LEU A 1 85 ? -5.435 0.726 2.932 1.00 90.19 85 LEU A N 1
ATOM 676 C CA . LEU A 1 85 ? -5.616 0.965 4.357 1.00 90.19 85 LEU A CA 1
ATOM 677 C C . LEU A 1 85 ? -4.260 1.285 4.983 1.00 90.19 85 LEU A C 1
ATOM 679 O O . LEU A 1 85 ? -3.347 0.458 4.992 1.00 90.19 85 LEU A O 1
ATOM 683 N N . VAL A 1 86 ? -4.135 2.510 5.485 1.00 84.88 86 VAL A N 1
ATOM 684 C CA . VAL A 1 86 ? -2.864 3.096 5.917 1.00 84.88 86 VAL A CA 1
ATOM 685 C C . VAL A 1 86 ? -2.951 3.492 7.384 1.00 84.88 86 VAL A C 1
ATOM 687 O O . VAL A 1 86 ? -3.876 4.193 7.782 1.00 84.88 86 VAL A O 1
ATOM 690 N N . GLY A 1 87 ? -1.976 3.077 8.191 1.00 78.38 87 GLY A N 1
ATOM 691 C CA . GLY A 1 87 ? -1.802 3.595 9.548 1.00 78.38 87 GLY A CA 1
ATOM 692 C C . GLY A 1 87 ? -1.028 4.913 9.544 1.00 78.38 87 GLY A C 1
ATOM 693 O O . GLY A 1 87 ? -0.143 5.125 8.715 1.00 78.38 87 GLY A O 1
ATOM 694 N N . SER A 1 88 ? -1.343 5.805 10.478 1.00 70.94 88 SER A N 1
ATOM 695 C CA . SER A 1 88 ? -0.533 6.989 10.757 1.00 70.94 88 SER A CA 1
ATOM 696 C C . SER A 1 88 ? -0.298 7.135 12.252 1.00 70.94 88 SER A C 1
ATOM 698 O O . SER A 1 88 ? -1.239 7.116 13.036 1.00 70.94 88 SER A O 1
ATOM 700 N N . LEU A 1 89 ? 0.949 7.364 12.660 1.00 64.62 89 LEU A N 1
ATOM 701 C CA . LEU A 1 89 ? 1.302 7.658 14.052 1.00 64.62 89 LEU A CA 1
ATOM 702 C C . LEU A 1 89 ? 0.839 9.050 14.523 1.00 64.62 89 LEU A C 1
ATOM 704 O O . LEU A 1 89 ? 0.777 9.304 15.728 1.00 64.62 89 LEU A O 1
ATOM 708 N N . LEU A 1 90 ? 0.529 9.965 13.601 1.00 58.56 90 LEU A N 1
ATOM 709 C CA . LEU A 1 90 ? 0.172 11.345 13.924 1.00 58.56 90 LEU A CA 1
ATOM 710 C C . LEU A 1 90 ? -1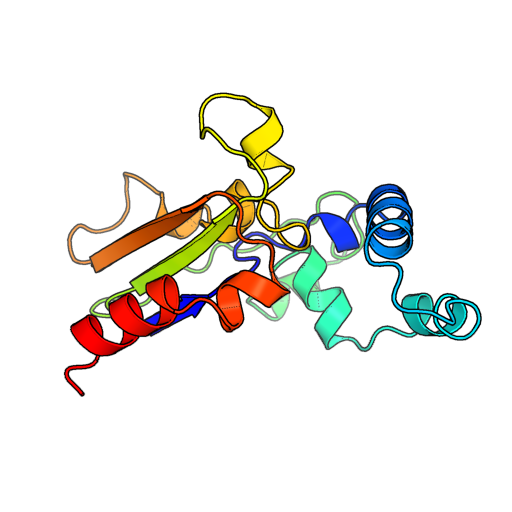.326 11.498 14.234 1.00 58.56 90 LEU A C 1
ATOM 712 O O . LEU A 1 90 ? -2.180 10.765 13.741 1.00 58.56 90 LEU A O 1
ATOM 716 N N . LYS A 1 91 ? -1.644 12.493 15.075 1.00 49.84 91 LYS A N 1
ATOM 717 C CA . LYS A 1 91 ? -3.019 12.857 15.470 1.00 49.84 91 LYS A CA 1
ATOM 718 C C . LYS A 1 91 ? -3.801 13.592 14.369 1.00 49.84 91 LYS A C 1
ATOM 720 O O . LYS A 1 91 ? -5.024 13.577 14.416 1.00 49.84 91 LYS A O 1
ATOM 725 N N . SER A 1 92 ? -3.109 14.274 13.454 1.00 49.31 92 SER A N 1
ATOM 726 C CA . SER A 1 92 ? -3.674 15.159 12.426 1.00 49.31 92 SER A CA 1
ATOM 727 C C . SER A 1 92 ? -2.855 15.067 11.138 1.00 49.31 92 SER A C 1
ATOM 729 O O . SER A 1 92 ? -1.626 15.080 11.194 1.00 49.31 92 SER A O 1
ATOM 731 N N . ALA A 1 93 ? -3.535 15.011 9.991 1.00 48.94 93 ALA A N 1
ATOM 732 C CA . ALA A 1 93 ? -2.971 14.814 8.651 1.00 48.94 93 ALA A CA 1
ATOM 733 C C . ALA A 1 93 ? -2.402 16.098 7.995 1.00 48.94 93 ALA A C 1
ATOM 735 O O . ALA A 1 93 ? -2.411 16.226 6.777 1.00 48.94 93 ALA A O 1
ATOM 736 N N . THR A 1 94 ? -1.947 17.080 8.778 1.00 45.03 94 THR A N 1
ATOM 737 C CA . THR A 1 94 ? -1.747 18.467 8.303 1.00 45.03 94 THR A CA 1
ATOM 738 C C . THR A 1 94 ? -0.289 18.948 8.253 1.00 45.03 94 THR A C 1
ATOM 740 O O . THR A 1 94 ? -0.043 20.148 8.332 1.00 45.03 94 THR A O 1
ATOM 743 N N . SER A 1 95 ? 0.709 18.067 8.123 1.00 41.69 95 SER A N 1
ATOM 744 C CA . SER A 1 95 ? 2.121 18.494 8.057 1.00 41.69 95 SER A CA 1
ATOM 745 C C . SER A 1 95 ? 2.971 17.628 7.126 1.00 41.69 95 SER A C 1
ATOM 747 O O . SER A 1 95 ? 2.738 16.428 7.035 1.00 41.69 95 SER A O 1
ATOM 749 N N . ALA A 1 96 ? 4.007 18.224 6.517 1.00 40.25 96 ALA A N 1
ATOM 750 C CA . ALA A 1 96 ? 5.027 17.585 5.668 1.00 40.25 96 ALA A CA 1
ATOM 751 C C . ALA A 1 96 ? 5.743 16.378 6.320 1.00 40.25 96 ALA A C 1
ATOM 753 O O . ALA A 1 96 ? 6.372 15.575 5.640 1.00 40.25 96 ALA A O 1
ATOM 754 N N . LEU A 1 97 ? 5.613 16.205 7.641 1.00 40.81 97 LEU A N 1
ATOM 755 C CA . LEU A 1 97 ? 6.066 15.013 8.369 1.00 40.81 97 LEU A CA 1
ATOM 756 C C . LEU A 1 97 ? 5.213 13.754 8.087 1.00 40.81 97 LEU A C 1
ATOM 758 O O . LEU A 1 97 ? 5.653 12.645 8.390 1.00 40.81 97 LEU A O 1
ATOM 762 N N . HIS A 1 98 ? 4.023 13.907 7.495 1.00 50.72 98 HIS A N 1
ATOM 763 C CA . HIS A 1 98 ? 3.117 12.827 7.080 1.00 50.72 98 HIS A CA 1
ATOM 764 C C . HIS A 1 98 ? 3.740 11.902 6.026 1.00 50.72 98 HIS A C 1
ATOM 766 O O . HIS A 1 98 ? 3.616 10.682 6.127 1.00 50.72 98 HIS A O 1
ATOM 772 N N . ASP A 1 99 ? 4.464 12.461 5.053 1.00 48.19 99 ASP A N 1
ATOM 773 C CA . ASP A 1 99 ? 5.023 11.685 3.936 1.00 48.19 99 ASP A CA 1
ATOM 774 C C . ASP A 1 99 ? 6.107 10.702 4.397 1.00 48.19 99 ASP A C 1
ATOM 776 O O . ASP A 1 99 ? 6.351 9.676 3.760 1.00 48.19 99 ASP A O 1
ATOM 780 N N . TYR A 1 100 ? 6.682 10.981 5.567 1.00 45.56 100 TYR A N 1
ATOM 781 C CA . TYR A 1 100 ? 7.816 10.272 6.137 1.00 45.56 100 TYR A CA 1
ATOM 782 C C . TYR A 1 100 ? 7.437 9.372 7.325 1.00 45.56 100 TYR A C 1
ATOM 784 O O . TYR A 1 100 ? 8.014 8.301 7.502 1.00 45.56 100 TYR A O 1
ATOM 792 N N . PHE A 1 101 ? 6.428 9.756 8.117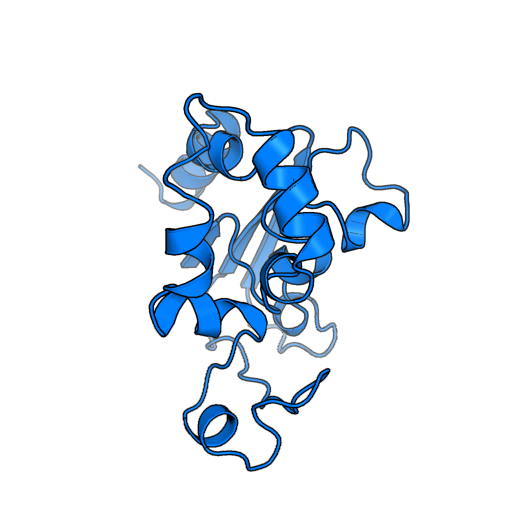 1.00 50.84 101 PHE A N 1
ATOM 793 C CA . PHE A 1 101 ? 5.938 8.993 9.270 1.00 50.84 101 PHE A CA 1
ATOM 794 C C . PHE A 1 101 ? 4.499 8.519 9.036 1.00 50.84 101 PHE A C 1
ATOM 796 O O . PHE A 1 101 ? 3.540 9.119 9.524 1.00 50.84 101 PHE A O 1
ATOM 803 N N . GLY A 1 102 ? 4.350 7.421 8.291 1.00 57.72 102 GLY A N 1
ATOM 804 C CA . GLY A 1 102 ? 3.095 6.670 8.261 1.00 57.72 102 GLY A CA 1
ATOM 805 C C . GLY A 1 102 ? 2.933 5.870 9.549 1.00 57.72 102 GLY A C 1
ATOM 806 O O . GLY A 1 102 ? 2.834 6.430 10.643 1.00 57.72 102 GLY A O 1
ATOM 807 N N . ASP A 1 103 ? 2.949 4.551 9.446 1.00 57.56 103 ASP A N 1
ATOM 808 C CA . ASP A 1 103 ? 2.656 3.652 10.564 1.00 57.56 103 ASP A CA 1
ATOM 809 C C . ASP A 1 103 ? 3.907 3.254 11.379 1.00 57.56 103 ASP A C 1
ATOM 811 O O . ASP A 1 103 ? 3.860 2.373 12.235 1.00 57.56 103 ASP A O 1
ATOM 815 N N . GLY A 1 104 ? 5.046 3.896 11.117 1.00 52.47 104 GLY A N 1
ATOM 816 C CA . GLY A 1 104 ? 6.330 3.577 11.739 1.00 52.47 104 GLY A CA 1
ATOM 817 C C . GLY A 1 104 ? 7.126 2.475 11.037 1.00 52.47 104 GLY A C 1
ATOM 818 O O . GLY A 1 104 ? 8.274 2.277 11.412 1.00 52.47 104 GLY A O 1
ATOM 819 N N . LEU A 1 105 ? 6.580 1.803 10.017 1.00 56.06 105 LEU A N 1
ATOM 820 C CA . LEU A 1 105 ? 7.344 0.939 9.106 1.00 56.06 105 LEU A CA 1
ATOM 821 C C . LEU A 1 105 ? 7.271 1.401 7.647 1.00 56.06 105 LEU A C 1
ATOM 823 O O . LEU A 1 105 ? 8.247 1.274 6.909 1.00 56.06 105 LEU A O 1
ATOM 827 N N . VAL A 1 106 ? 6.148 1.998 7.255 1.00 53.09 106 VAL A N 1
ATOM 828 C CA . VAL A 1 106 ? 5.908 2.513 5.907 1.00 53.09 106 VAL A CA 1
ATOM 829 C C . VAL A 1 106 ? 5.531 3.994 5.987 1.00 53.09 106 VAL A C 1
ATOM 831 O O . VAL A 1 106 ? 4.680 4.383 6.787 1.00 53.09 106 VAL A O 1
ATOM 834 N N . GLY A 1 107 ? 6.171 4.844 5.177 1.00 61.47 107 GLY A N 1
ATOM 835 C CA . GLY A 1 107 ? 5.802 6.262 5.050 1.00 61.47 107 GLY A CA 1
ATOM 836 C C . GLY A 1 107 ? 4.410 6.411 4.427 1.00 61.47 107 GLY A C 1
ATOM 837 O O . GLY A 1 107 ? 4.070 5.646 3.527 1.00 61.47 107 GLY A O 1
ATOM 838 N N . ALA A 1 108 ? 3.588 7.370 4.868 1.00 57.16 108 ALA A N 1
ATOM 839 C CA . ALA A 1 108 ? 2.186 7.439 4.439 1.00 57.16 108 ALA A CA 1
ATOM 840 C C . ALA A 1 108 ? 2.026 7.679 2.926 1.00 57.16 108 ALA A C 1
ATOM 842 O O . ALA A 1 108 ? 1.099 7.145 2.319 1.00 57.16 108 ALA A O 1
ATOM 843 N N . GLY A 1 109 ? 2.946 8.426 2.302 1.00 57.75 109 GLY A N 1
ATOM 844 C CA . GLY A 1 109 ? 2.981 8.598 0.847 1.00 57.75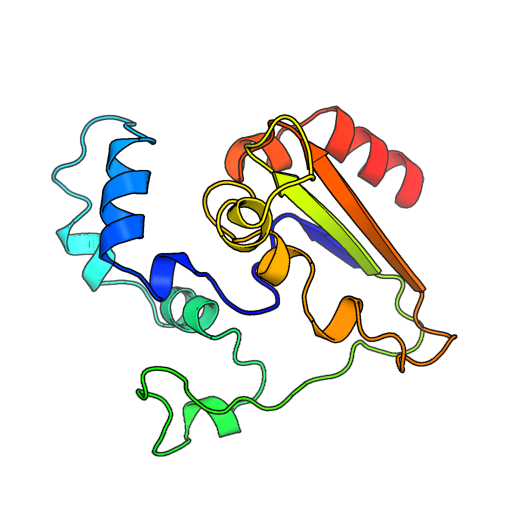 109 GLY A CA 1
ATOM 845 C C . GLY A 1 109 ? 3.201 7.271 0.115 1.00 57.75 109 GLY A C 1
ATOM 846 O O . GLY A 1 109 ? 2.425 6.925 -0.773 1.00 57.75 109 GLY A O 1
ATOM 847 N N . SER A 1 110 ? 4.180 6.483 0.573 1.00 65.00 110 SER A N 1
ATOM 848 C CA . SER A 1 110 ? 4.451 5.147 0.029 1.00 65.00 110 SER A CA 1
ATOM 849 C C . SER A 1 110 ? 3.317 4.163 0.295 1.00 65.00 110 SER A C 1
ATOM 851 O O . SER A 1 110 ? 2.950 3.397 -0.588 1.00 65.00 110 SER A O 1
ATOM 853 N N . ALA A 1 111 ? 2.706 4.217 1.479 1.00 63.28 111 ALA A N 1
ATOM 854 C CA . ALA A 1 111 ? 1.582 3.354 1.816 1.00 63.28 111 ALA A CA 1
ATOM 855 C C . ALA A 1 111 ? 0.375 3.596 0.902 1.00 63.28 111 ALA A C 1
ATOM 857 O O . ALA A 1 111 ? -0.318 2.660 0.512 1.00 63.28 111 ALA A O 1
ATOM 858 N N . ARG A 1 112 ? 0.137 4.855 0.524 1.00 70.56 112 ARG A N 1
ATOM 859 C CA . ARG A 1 112 ? -0.934 5.217 -0.406 1.00 70.56 112 ARG A CA 1
ATOM 860 C C . ARG A 1 112 ? -0.607 4.819 -1.848 1.00 70.56 112 ARG A C 1
ATOM 862 O O . ARG A 1 112 ? -1.533 4.511 -2.583 1.00 70.56 112 ARG A O 1
ATOM 869 N N . GLY A 1 113 ? 0.673 4.787 -2.226 1.00 72.50 113 GLY A N 1
ATOM 870 C CA . GLY A 1 113 ? 1.145 4.432 -3.565 1.00 72.50 113 GLY A CA 1
ATOM 871 C C . GLY A 1 113 ? 0.855 5.526 -4.594 1.00 72.50 113 GLY A C 1
ATOM 872 O O . GLY A 1 113 ? -0.288 5.959 -4.746 1.00 72.50 113 GLY A O 1
ATOM 873 N N . ARG A 1 114 ? 1.872 5.983 -5.330 1.00 80.56 114 ARG A N 1
ATOM 874 C CA . ARG A 1 114 ? 1.700 7.012 -6.375 1.00 80.56 114 ARG A CA 1
ATOM 875 C C . ARG A 1 114 ? 0.722 6.575 -7.457 1.00 80.56 114 ARG A C 1
ATOM 877 O O . ARG A 1 114 ? -0.142 7.352 -7.843 1.00 80.56 114 ARG A O 1
ATOM 884 N N . VAL A 1 115 ? 0.815 5.316 -7.878 1.00 82.50 115 VAL A N 1
ATOM 885 C CA . VAL A 1 115 ? -0.036 4.756 -8.935 1.00 82.50 115 VAL A CA 1
ATOM 886 C C . VAL A 1 115 ? -1.522 4.747 -8.558 1.00 82.50 115 VAL A C 1
ATOM 888 O O . VAL A 1 115 ? -2.383 4.862 -9.419 1.00 82.50 115 VAL A O 1
ATOM 891 N N . PHE A 1 116 ? -1.841 4.672 -7.265 1.00 83.56 116 PHE A N 1
ATOM 892 C CA . PHE A 1 116 ? -3.224 4.670 -6.791 1.00 83.56 116 PHE A CA 1
ATOM 893 C C . PHE A 1 116 ? -3.786 6.070 -6.516 1.00 83.56 116 PHE A C 1
ATOM 895 O O . PHE A 1 116 ? -4.935 6.212 -6.103 1.00 83.56 116 PHE A O 1
ATOM 902 N N . GLN A 1 117 ? -2.967 7.104 -6.695 1.00 79.50 117 GLN A N 1
ATOM 903 C CA . GLN A 1 117 ? -3.335 8.504 -6.492 1.00 79.50 117 GLN A CA 1
ATOM 904 C C . GLN A 1 117 ? -3.227 9.322 -7.776 1.00 79.50 117 GLN A C 1
ATOM 906 O O . GLN A 1 117 ? -3.426 10.533 -7.726 1.00 79.50 117 GLN A O 1
ATOM 911 N N . ASP A 1 118 ? -2.891 8.686 -8.898 1.00 80.38 118 ASP A N 1
ATOM 912 C CA . ASP A 1 118 ? -2.713 9.365 -10.171 1.00 80.38 118 ASP A CA 1
ATOM 913 C C . ASP A 1 118 ? -4.065 9.916 -10.665 1.00 80.38 118 ASP A C 1
ATOM 915 O O . ASP A 1 118 ? -4.964 9.122 -10.956 1.00 80.38 118 ASP A O 1
ATOM 919 N N . PRO A 1 119 ? -4.239 11.248 -10.778 1.00 73.25 119 PRO A N 1
ATOM 920 C CA . PR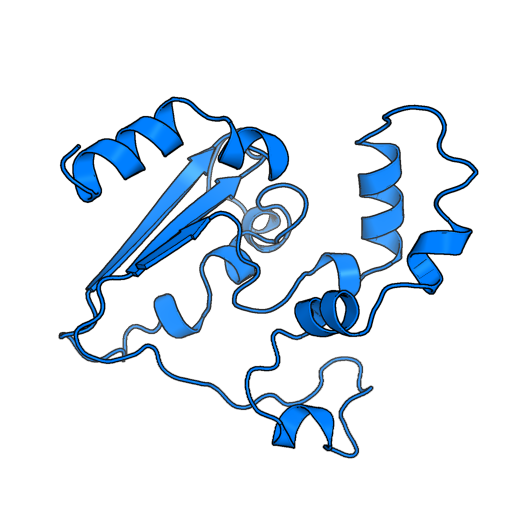O A 1 119 ? -5.475 11.851 -11.277 1.00 73.25 119 PRO A CA 1
ATOM 921 C C . PRO A 1 119 ? -5.773 11.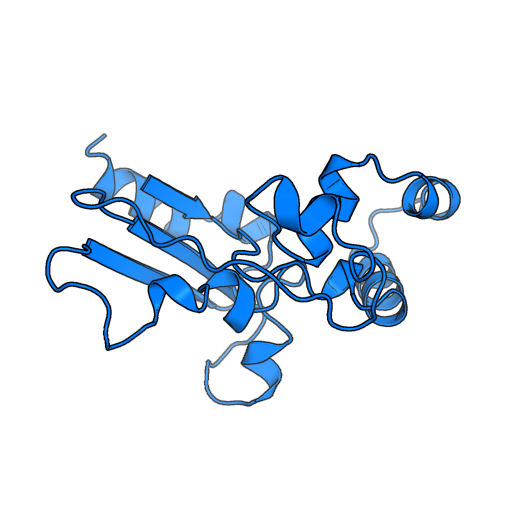509 -12.741 1.00 73.25 119 PRO A C 1
ATOM 923 O O . PRO A 1 119 ? -6.915 11.652 -13.170 1.00 73.25 119 PRO A O 1
ATOM 926 N N . ALA A 1 120 ? -4.761 11.080 -13.503 1.00 78.88 120 ALA A N 1
ATOM 927 C CA . ALA A 1 120 ? -4.908 10.609 -14.876 1.00 78.88 120 ALA A CA 1
ATOM 928 C C . ALA A 1 120 ? -5.286 9.118 -14.959 1.00 78.88 120 ALA A C 1
ATOM 930 O O . ALA A 1 120 ? -5.399 8.574 -16.059 1.00 78.88 120 ALA A O 1
ATOM 931 N N . SER A 1 121 ? -5.486 8.456 -13.813 1.00 77.81 121 SER A N 1
ATOM 932 C CA . SER A 1 121 ? -5.954 7.073 -13.748 1.00 77.81 121 SER A CA 1
ATOM 933 C C . SER A 1 121 ? -7.265 6.891 -14.519 1.00 77.81 121 SER A C 1
ATOM 935 O O . SER A 1 121 ? -8.160 7.734 -14.403 1.00 77.81 121 SER A O 1
ATOM 937 N N . PRO A 1 122 ? -7.424 5.776 -15.254 1.00 78.75 122 PRO A N 1
ATOM 938 C CA . PRO A 1 122 ? -8.678 5.470 -15.923 1.00 78.75 122 PRO A CA 1
ATOM 939 C C . PRO A 1 122 ? -9.877 5.495 -14.956 1.00 78.75 122 PRO A C 1
ATOM 941 O O . PRO A 1 122 ? -9.765 4.981 -13.837 1.00 78.75 122 PRO A O 1
ATOM 944 N N . PRO A 1 123 ? -11.027 6.071 -15.353 1.00 75.81 123 PRO A N 1
ATOM 945 C CA . PRO A 1 123 ? -12.181 6.264 -14.470 1.00 75.81 123 PRO A CA 1
ATOM 946 C C . PRO A 1 123 ? -12.796 4.953 -13.955 1.00 75.81 123 PRO A C 1
ATOM 948 O O . PRO A 1 123 ? -13.481 4.945 -12.934 1.00 75.81 123 PRO A O 1
ATOM 951 N N . GLU A 1 124 ? -12.555 3.835 -14.639 1.00 82.00 124 GLU A N 1
ATOM 952 C CA . GLU A 1 124 ? -12.960 2.493 -14.223 1.00 82.00 124 GLU A CA 1
ATOM 953 C C . GLU A 1 124 ? -12.151 1.932 -13.041 1.00 82.00 124 GLU A C 1
ATOM 955 O O . GLU A 1 124 ? -12.537 0.909 -12.466 1.00 82.00 124 GLU A O 1
ATOM 960 N N . LEU A 1 125 ? -11.039 2.572 -12.656 1.00 83.31 125 LEU A N 1
ATOM 961 C CA . LEU A 1 125 ? -10.279 2.180 -11.474 1.00 83.31 125 LEU A CA 1
ATOM 962 C C . LEU A 1 125 ? -11.016 2.599 -10.202 1.00 83.31 125 LEU A C 1
ATOM 964 O O . LEU A 1 125 ? -11.180 3.772 -9.873 1.00 83.31 125 LEU A O 1
ATOM 968 N N . LEU A 1 126 ? -11.430 1.596 -9.435 1.00 89.38 126 LEU A N 1
ATOM 969 C CA . LEU A 1 126 ? -12.201 1.784 -8.215 1.00 89.38 126 LEU A CA 1
ATOM 970 C C . LEU A 1 126 ? -11.270 1.739 -7.008 1.00 89.38 126 LEU A C 1
ATOM 972 O O . LEU A 1 126 ? -11.045 0.674 -6.431 1.00 89.38 126 LEU A O 1
ATOM 976 N N . ILE A 1 127 ? -10.736 2.895 -6.624 1.00 90.50 127 ILE A N 1
ATOM 977 C CA . ILE A 1 127 ? -9.754 3.017 -5.543 1.00 90.50 127 ILE A CA 1
ATOM 978 C C . ILE A 1 127 ? -10.393 3.701 -4.331 1.00 90.50 127 ILE A C 1
ATOM 980 O O . ILE A 1 127 ? -11.057 4.728 -4.441 1.00 90.50 127 ILE A O 1
ATOM 984 N N . SER A 1 128 ? -10.209 3.124 -3.145 1.00 90.81 128 SER A N 1
ATOM 985 C CA . SER A 1 128 ? -10.663 3.694 -1.875 1.00 90.81 128 SER A CA 1
ATOM 986 C C . SER A 1 128 ? -9.534 3.682 -0.856 1.00 90.81 128 SER A C 1
ATOM 988 O O . SER A 1 128 ? -9.131 2.618 -0.389 1.00 90.81 128 SER A O 1
ATOM 990 N N . THR A 1 129 ? -9.067 4.860 -0.456 1.00 88.50 129 THR A N 1
ATOM 991 C CA . THR A 1 129 ? -7.963 5.010 0.500 1.00 88.50 129 THR A CA 1
ATOM 992 C C . THR A 1 129 ? -8.488 5.456 1.859 1.00 88.50 129 THR A C 1
ATOM 994 O O . THR A 1 129 ? -9.185 6.463 1.944 1.00 88.50 129 THR A O 1
ATOM 997 N N . HIS A 1 130 ? -8.144 4.725 2.920 1.00 87.69 130 HIS A N 1
ATOM 998 C CA . HIS A 1 130 ? -8.504 5.054 4.300 1.00 87.69 130 HIS A CA 1
ATOM 999 C C . HIS A 1 130 ? -7.245 5.166 5.152 1.00 87.69 130 HIS A C 1
ATOM 1001 O O . HIS A 1 130 ? -6.395 4.274 5.153 1.00 87.69 130 HIS A O 1
ATOM 1007 N N . VAL A 1 131 ? -7.140 6.272 5.886 1.00 84.56 131 VAL A N 1
ATOM 1008 C CA . VAL A 1 131 ? -6.024 6.541 6.794 1.00 84.56 131 VAL A CA 1
ATOM 1009 C C . VAL A 1 131 ? -6.531 6.483 8.228 1.00 84.56 131 VAL A C 1
ATOM 1011 O O . VAL A 1 131 ? -7.436 7.227 8.603 1.00 84.56 131 VAL A O 1
ATOM 1014 N N . TYR A 1 132 ? -5.925 5.621 9.037 1.00 83.06 132 TYR A N 1
ATOM 1015 C CA . TYR A 1 132 ? -6.263 5.426 10.438 1.00 83.06 132 TYR A CA 1
ATOM 1016 C C . TYR A 1 132 ? -5.224 6.116 11.323 1.00 83.06 132 TYR A C 1
ATOM 1018 O O . TYR A 1 132 ? -4.074 5.684 11.434 1.00 83.06 132 TYR A O 1
ATOM 1026 N N . ALA A 1 133 ? -5.633 7.219 11.948 1.00 80.25 133 ALA A N 1
ATOM 1027 C CA . ALA A 1 133 ? -4.777 7.992 12.838 1.00 80.25 133 ALA A CA 1
ATOM 1028 C C . ALA A 1 133 ? -4.478 7.238 14.145 1.00 80.25 133 ALA A C 1
ATOM 1030 O O . ALA A 1 133 ? -5.317 6.512 14.672 1.00 80.25 133 ALA A O 1
ATOM 1031 N N . LYS A 1 134 ? -3.289 7.484 14.703 1.00 76.38 134 LYS A N 1
ATOM 1032 C CA . LYS A 1 134 ? -2.710 6.823 15.887 1.00 76.38 134 LYS A CA 1
ATOM 1033 C C . LYS A 1 134 ? -2.525 5.304 15.770 1.00 76.38 134 LYS A C 1
ATOM 1035 O O . LYS A 1 134 ? -2.266 4.661 16.787 1.00 76.38 134 LYS A O 1
ATOM 1040 N N . LEU A 1 135 ? -2.619 4.735 14.571 1.00 75.81 135 LEU A N 1
ATOM 1041 C CA . LEU A 1 135 ? -2.287 3.334 14.334 1.00 75.81 135 LEU A CA 1
ATOM 1042 C C . LEU A 1 135 ? -0.893 3.226 13.718 1.00 75.81 135 LEU A C 1
ATOM 1044 O O . LEU A 1 135 ? -0.567 3.898 12.740 1.00 75.81 135 LEU A O 1
ATOM 1048 N N . HIS A 1 136 ? -0.071 2.372 14.315 1.00 71.44 136 HIS A N 1
ATOM 1049 C CA . HIS A 1 136 ? 1.224 1.964 13.785 1.00 71.44 136 HIS A CA 1
ATOM 1050 C C . HIS A 1 136 ? 1.091 0.602 13.092 1.00 71.44 136 HIS A C 1
ATOM 1052 O O . HIS A 1 136 ? 0.052 -0.039 13.212 1.00 71.44 136 HIS A O 1
ATOM 1058 N N . HIS A 1 137 ? 2.130 0.119 12.403 1.00 69.56 137 HIS A N 1
ATOM 1059 C CA . HIS A 1 137 ? 2.007 -1.031 11.491 1.00 69.56 137 HIS A CA 1
ATOM 1060 C C . HIS A 1 137 ? 1.371 -2.260 12.157 1.00 69.56 137 HIS A C 1
ATOM 1062 O O . HIS A 1 137 ? 0.383 -2.807 11.682 1.00 69.56 137 HIS A O 1
ATOM 1068 N N . GLY A 1 138 ? 1.882 -2.639 13.333 1.00 68.50 138 GLY A N 1
ATOM 1069 C CA . GLY A 1 138 ? 1.323 -3.742 14.118 1.00 68.50 138 GLY A CA 1
ATOM 1070 C C . GLY A 1 138 ? -0.096 -3.507 14.657 1.00 68.50 138 GLY A C 1
ATOM 1071 O O . GLY A 1 138 ? -0.879 -4.449 14.687 1.00 68.50 138 GLY A O 1
ATOM 1072 N N . THR A 1 139 ? -0.455 -2.283 15.065 1.00 78.44 139 THR A N 1
ATOM 1073 C CA . THR A 1 139 ? -1.807 -1.991 15.586 1.00 78.44 139 THR A CA 1
ATOM 1074 C C . THR A 1 139 ? -2.837 -1.765 14.491 1.00 78.44 139 THR A C 1
ATOM 1076 O O . THR A 1 139 ? -4.025 -1.937 14.738 1.00 78.44 139 THR A O 1
ATOM 1079 N N . LEU A 1 140 ? -2.406 -1.448 13.270 1.00 80.69 140 LEU A N 1
ATOM 1080 C CA . LEU A 1 140 ? -3.267 -1.420 12.094 1.00 80.69 140 LEU A CA 1
ATOM 1081 C C . LEU A 1 140 ? -3.855 -2.814 11.816 1.00 80.69 140 LEU A C 1
ATOM 1083 O O . LEU A 1 140 ? -5.048 -2.935 11.561 1.00 80.69 140 LEU A O 1
ATOM 1087 N N . LEU A 1 141 ? -3.037 -3.868 11.928 1.00 82.31 141 LEU A N 1
ATOM 1088 C CA . LEU A 1 141 ? -3.461 -5.257 11.699 1.00 82.31 141 LEU A CA 1
ATOM 1089 C C . LEU A 1 141 ? -4.420 -5.790 12.774 1.00 82.31 141 LEU A C 1
ATOM 1091 O O . LEU A 1 141 ? -5.235 -6.662 12.487 1.00 82.31 141 LEU A O 1
ATOM 1095 N N . SER A 1 142 ? -4.319 -5.287 14.005 1.00 83.94 142 SER A N 1
ATOM 1096 C CA . SER A 1 142 ? -5.145 -5.715 15.140 1.00 83.94 142 SER A CA 1
ATOM 1097 C C . SER A 1 142 ? -6.262 -4.731 15.503 1.00 83.94 142 SER A C 1
ATOM 1099 O O . SER A 1 142 ? -6.955 -4.940 16.499 1.00 83.94 142 SER A O 1
ATOM 1101 N N . SER A 1 143 ? -6.457 -3.668 14.717 1.00 88.31 143 SER A N 1
ATOM 1102 C CA . SER A 1 143 ? -7.460 -2.638 14.993 1.00 88.31 143 SER A CA 1
ATOM 1103 C C . SER A 1 143 ? -8.881 -3.162 14.751 1.00 88.31 143 SER A C 1
ATOM 1105 O O . SER A 1 143 ? -9.189 -3.635 13.649 1.00 88.31 143 SER A O 1
ATOM 1107 N N . PRO A 1 144 ? -9.784 -3.022 15.741 1.00 92.25 144 PRO A N 1
ATOM 1108 C CA . PRO A 1 144 ? -11.200 -3.309 15.552 1.00 92.25 144 PRO A CA 1
ATOM 1109 C C . PRO A 1 144 ? -11.818 -2.487 14.419 1.00 92.25 144 PRO A C 1
ATOM 1111 O O . PRO A 1 144 ? -12.616 -3.015 13.656 1.00 92.25 144 PRO A O 1
ATOM 1114 N N . GLU A 1 145 ? -11.438 -1.219 14.267 1.00 92.12 145 GLU A N 1
ATOM 1115 C CA . GLU A 1 145 ? -11.967 -0.314 13.242 1.00 92.12 145 GLU A CA 1
ATOM 1116 C C . GLU A 1 145 ? -11.572 -0.751 11.828 1.00 92.12 145 GLU A C 1
ATOM 1118 O O . GLU A 1 145 ? -12.405 -0.760 10.919 1.00 92.12 145 GLU A O 1
ATOM 1123 N N . VAL A 1 146 ? -10.311 -1.151 11.640 1.00 91.56 146 VAL A N 1
ATOM 1124 C CA . VAL A 1 146 ? -9.836 -1.737 10.378 1.00 91.56 146 VAL A CA 1
ATOM 1125 C C . VAL A 1 146 ? -10.601 -3.021 10.082 1.00 91.56 146 VAL A C 1
ATOM 1127 O O . VAL A 1 146 ? -11.078 -3.221 8.966 1.00 91.56 146 VAL A O 1
ATOM 1130 N N . TYR A 1 147 ? -10.762 -3.880 11.087 1.00 92.56 147 TYR A N 1
ATOM 1131 C CA . TYR A 1 147 ? -11.484 -5.133 10.929 1.00 92.56 147 TYR A CA 1
ATOM 1132 C C . TYR A 1 147 ? -12.965 -4.925 10.572 1.00 92.56 147 TYR A C 1
ATOM 1134 O O . TYR A 1 147 ? -13.470 -5.614 9.686 1.00 92.56 147 TYR A O 1
ATOM 1142 N N . GLN A 1 148 ? -13.649 -3.949 11.181 1.00 94.19 148 GLN A N 1
ATOM 1143 C CA . GLN A 1 148 ? -15.028 -3.609 10.809 1.00 94.19 148 GLN A CA 1
ATOM 1144 C C . GLN A 1 148 ? -15.119 -3.134 9.358 1.00 94.19 148 GLN A C 1
ATOM 1146 O O . GLN A 1 148 ? -15.977 -3.603 8.614 1.00 94.19 148 GLN A O 1
ATOM 1151 N N . TYR A 1 149 ? -14.190 -2.283 8.916 1.00 94.19 149 TYR A N 1
ATOM 1152 C CA . TYR A 1 149 ? -14.148 -1.849 7.521 1.00 94.19 149 TYR A CA 1
ATOM 1153 C C . TYR A 1 149 ? -13.992 -3.029 6.549 1.00 94.19 149 TYR A C 1
ATOM 1155 O O . TYR A 1 149 ? -14.685 -3.099 5.532 1.00 94.19 149 TYR A O 1
ATOM 1163 N N . LEU A 1 150 ? -13.092 -3.972 6.856 1.00 93.81 150 LEU A N 1
ATOM 1164 C CA . LEU A 1 150 ? -12.928 -5.185 6.052 1.00 93.81 150 LEU A CA 1
ATOM 1165 C C . LEU A 1 150 ? -14.231 -5.988 6.011 1.00 93.81 150 LEU A C 1
ATOM 1167 O O . LEU A 1 150 ? -14.686 -6.363 4.933 1.00 93.81 150 LEU A O 1
ATOM 1171 N N . ARG A 1 151 ? -14.857 -6.199 7.171 1.00 94.25 151 ARG A N 1
ATOM 1172 C CA . ARG A 1 151 ? -16.108 -6.948 7.306 1.00 94.25 151 ARG A CA 1
ATOM 1173 C C . ARG A 1 151 ? -17.229 -6.363 6.444 1.00 94.25 151 ARG A C 1
ATOM 1175 O O . ARG A 1 151 ? -17.811 -7.078 5.633 1.00 94.25 151 ARG A O 1
ATOM 1182 N N . GLU A 1 152 ? -17.463 -5.057 6.540 1.00 94.25 152 GLU A N 1
ATOM 1183 C CA . GLU A 1 152 ? -18.489 -4.357 5.755 1.00 94.25 152 GLU A CA 1
ATOM 1184 C C . GLU A 1 152 ? -18.281 -4.477 4.240 1.00 94.25 152 GLU A C 1
ATOM 1186 O O . GLU A 1 152 ? -19.243 -4.466 3.476 1.00 94.25 152 GLU A O 1
ATOM 1191 N N . ARG A 1 153 ? -17.025 -4.538 3.783 1.00 92.62 153 ARG A N 1
ATOM 1192 C CA . ARG A 1 153 ? -16.691 -4.583 2.350 1.00 92.62 153 ARG A CA 1
ATOM 1193 C C . ARG A 1 153 ? -16.626 -5.998 1.787 1.00 92.62 153 ARG A C 1
ATOM 1195 O O . ARG A 1 153 ? -16.783 -6.157 0.580 1.00 92.62 153 ARG A O 1
ATOM 1202 N N . ILE A 1 154 ? -16.387 -7.001 2.630 1.00 90.44 154 ILE A N 1
ATOM 1203 C CA . ILE A 1 154 ? -16.404 -8.417 2.236 1.00 90.44 154 ILE A CA 1
ATOM 1204 C C . ILE A 1 154 ? -17.831 -8.988 2.346 1.00 90.44 1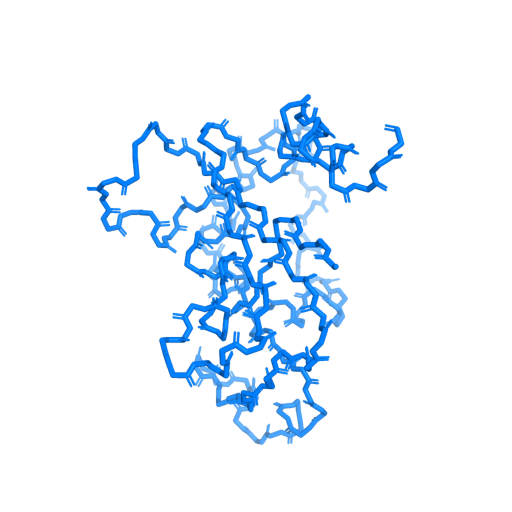54 ILE A C 1
ATOM 1206 O O . ILE A 1 154 ? -18.170 -9.902 1.601 1.00 90.44 154 ILE A O 1
ATOM 1210 N N . GLY A 1 155 ? -18.686 -8.410 3.197 1.00 76.31 155 GLY A N 1
ATOM 1211 C CA . GLY A 1 155 ? -20.087 -8.816 3.345 1.00 76.31 155 GLY A CA 1
ATOM 1212 C C . GLY A 1 155 ? -20.279 -10.075 4.196 1.00 76.31 155 GLY A C 1
ATOM 1213 O O . GLY A 1 155 ? -21.167 -10.868 3.892 1.00 76.31 155 GLY A O 1
ATOM 1214 N N . VAL A 1 156 ? -19.440 -10.266 5.224 1.00 53.59 156 VAL A N 1
ATOM 1215 C CA . VAL A 1 156 ? -19.498 -11.399 6.176 1.00 53.59 156 VAL A CA 1
ATOM 1216 C C . VAL A 1 156 ? -19.964 -10.936 7.546 1.00 53.59 156 VAL A C 1
ATOM 1218 O O . VAL A 1 156 ? -19.520 -9.846 7.966 1.00 53.59 156 VAL A O 1
#

Solvent-accessible surface area (backbone atoms only — not comparable to full-atom values): 9151 Å² total; per-residue (Å²): 91,79,39,73,59,40,36,59,54,11,19,56,38,72,73,29,66,70,57,39,53,54,45,56,65,68,64,68,66,81,80,85,74,75,51,70,76,46,63,82,61,57,53,73,76,60,62,42,40,33,62,43,72,84,54,73,65,43,67,71,38,94,50,48,83,47,98,77,44,76,73,80,88,76,78,82,64,82,80,47,48,39,36,37,40,31,25,20,58,44,92,66,99,82,51,87,63,41,52,66,44,6,16,78,61,24,14,35,49,22,32,59,18,65,82,74,65,44,87,86,53,64,86,70,58,43,71,45,80,46,76,41,66,65,19,30,54,76,48,42,78,69,28,66,68,54,50,49,56,50,33,70,75,72,70,109

Secondary structure (DSSP, 8-state):
-EEES--TT--HHHH-HHHHHHHHHHS--S-TTSSHHHHTT--HHHHHTTTT--SHHHHHSTTTTSSS---PPPPPPTTPEEEEEEEESSS-S-SGGGTT-SSSSS-HHHHH-GGGS-TTS-TT-EEEEEEEET--HHHHHT-HHHHHHHHHHHT-

pLDDT: mean 71.23, std 17.12, range [39.19, 94.25]

Nearest PDB structures (foldseek):
  5txf-assembly4_D  TM=5.235E-01  e=5.928E-01  Homo sapiens
  4xx1-assembly3_J  TM=6.179E-01  e=1.982E+00  Homo sapiens
  6mvd-assembly1_A  TM=6.411E-01  e=2.772E+00  Homo sapiens

Foldseek 3Di:
DEQFAQLQQAWPCLLPVPLVVVLCVVVDPDDPDVCVVVVVVDDPVNNCRHGVADDPVQCVDPQVPPSNGDHDDDADDFQDAYEQEWEFLDPDPPDPCQQVGTQSGHRNDSSCHPNLVDPPPDPRHHYHYDYHYNHHRVRSVVPPVNVVVVCVVVVD

Organism: NCBI:txid2493666